Protein AF-A0AAV9CCV8-F1 (afdb_monomer)

Mean predicted aligned error: 12.6 Å

Radius of gyration: 21.85 Å; Cα contacts (8 Å, |Δi|>4): 200; chains: 1; bounding box: 49×87×47 Å

Organism: Acorus calamus (NCBI:txid4465)

Secondary structure (DSSP, 8-state):
--SS-----------S-S------HHHHHHHHHHHHSS-EEEEEEEE-TTTS-EEEEEEEE-SSEEEEEETTT--EEEEEESSS-EEE--TT-TTEEEEE-TTS-EEEEE-TT-HHHHHHHHHHHHHHHHHHHHHHHHHHT-TT---------------

Nearest PDB structures (foldseek):
  5c6r-assembly1_A  TM=8.812E-01  e=1.603E-05  Mus musculus
  5oc7-assembly3_D  TM=8.557E-01  e=3.974E-04  Homo sapiens
  3rcp-assembly1_A  TM=7.131E-01  e=3.336E-04  Homo sapiens
  8t0d-assembly1_A  TM=6.329E-01  e=2.968E-04  Mus musculus
  3sv1-assembly1_A  TM=7.129E-01  e=1.986E-02  Rattus norvegicus

Sequence (159 aa):
MDDRGNQGELVRLFANDQNRIACDPEMQREIERNMNAELVTFNVLLLMDSSDVWEPTTLLLNRDGYLVKSNHSDVVRIEEEYLDLHIKVPYGLSAQFVLTCSDETSHPFNTNNDVRMRDTLVLTMRKFKAGYMGSARMLRDNPRAPTNRSLPSLRKGNR

Foldseek 3Di:
DDPDPPPPDPPPPPPPPPPPLDQDPVLVVVLVVCQPDQKDKAWKWWQDPPPSDTFTWIWIDGLFWIWIAGPPPRDTDDTDGLAPWDKADDPPQQQKIWTQDPVRDIIIMGNPPDNSSSSSVRVSSVVSSVNNVVVVVVVVVDPPDDPPPDDDDPDDDDD

pLDDT: mean 78.21, std 18.33, range [40.22, 95.94]

InterPro domains:
  IPR055474 Domain of unknown function DUF7046 [PF23080] (44-128)

Structure (mmCIF, N/CA/C/O backbone):
data_AF-A0AAV9CCV8-F1
#
_entry.id   AF-A0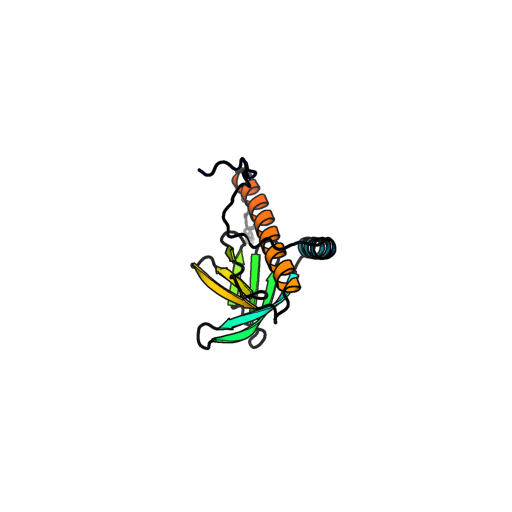AAV9CCV8-F1
#
loop_
_atom_site.group_PDB
_atom_site.id
_atom_site.type_symbol
_atom_site.label_atom_id
_atom_site.label_alt_id
_atom_site.label_comp_id
_atom_site.label_asym_id
_atom_site.label_entity_id
_atom_site.label_seq_id
_atom_site.pdbx_PDB_ins_code
_atom_site.Cartn_x
_atom_site.Cartn_y
_atom_site.Cartn_z
_atom_site.occupancy
_atom_site.B_iso_or_equiv
_atom_site.auth_seq_id
_atom_site.auth_comp_id
_atom_site.auth_asym_id
_atom_site.auth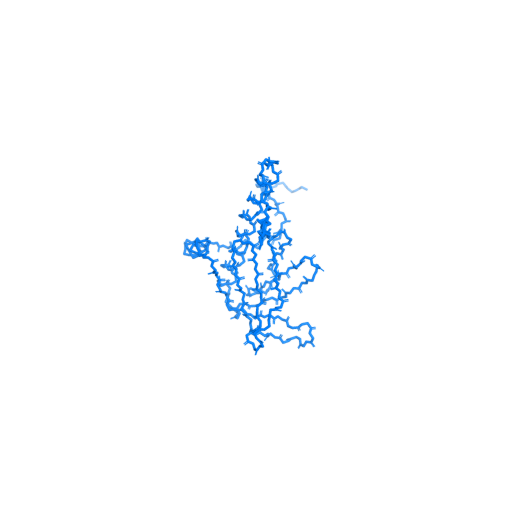_atom_id
_atom_site.pdbx_PDB_model_num
ATOM 1 N N . MET A 1 1 ? -30.349 -24.869 -23.283 1.00 45.22 1 MET A N 1
ATOM 2 C CA . MET A 1 1 ? -30.733 -25.508 -22.011 1.00 45.22 1 MET A CA 1
ATOM 3 C C . MET A 1 1 ? -30.485 -26.987 -22.178 1.00 45.22 1 MET A C 1
ATOM 5 O O . MET A 1 1 ? -30.997 -27.546 -23.137 1.00 45.22 1 MET A O 1
ATOM 9 N N . ASP A 1 2 ? -29.652 -27.574 -21.329 1.00 49.19 2 ASP A N 1
ATOM 10 C CA . ASP A 1 2 ? -29.456 -29.015 -21.216 1.00 49.19 2 ASP A CA 1
ATOM 11 C C . ASP A 1 2 ? -30.174 -29.553 -19.969 1.00 49.19 2 ASP A C 1
ATOM 13 O O . ASP A 1 2 ? -30.214 -28.912 -18.917 1.00 49.19 2 ASP A O 1
ATOM 17 N N . ASP A 1 3 ? -30.773 -30.733 -20.119 1.00 52.81 3 ASP A N 1
ATOM 18 C CA . ASP A 1 3 ? -31.707 -31.391 -19.194 1.00 52.81 3 ASP A CA 1
ATOM 19 C C . ASP A 1 3 ? -31.041 -31.957 -17.926 1.00 52.81 3 ASP A C 1
ATOM 21 O O . ASP A 1 3 ? -31.253 -33.109 -17.545 1.00 52.81 3 ASP A O 1
ATOM 25 N N . ARG A 1 4 ? -30.182 -31.177 -17.261 1.00 54.97 4 ARG A N 1
ATOM 26 C CA . ARG A 1 4 ? -29.412 -31.635 -16.089 1.00 54.97 4 ARG A CA 1
ATOM 27 C C . ARG A 1 4 ? -29.546 -30.789 -14.831 1.00 54.97 4 ARG A C 1
ATOM 29 O O . ARG A 1 4 ? -28.693 -30.893 -13.963 1.00 54.97 4 ARG A O 1
ATOM 36 N N . GLY A 1 5 ? -30.618 -30.007 -14.689 1.00 52.41 5 GLY A N 1
ATOM 37 C CA . GLY A 1 5 ? -31.154 -29.614 -13.373 1.00 52.41 5 GLY A CA 1
ATOM 38 C C . GLY A 1 5 ? -30.200 -28.937 -12.374 1.00 52.41 5 GLY A C 1
ATOM 39 O O . GLY A 1 5 ? -30.540 -28.836 -11.200 1.00 52.41 5 GLY A O 1
ATOM 40 N N . ASN A 1 6 ? -29.036 -28.448 -12.800 1.00 43.88 6 ASN A N 1
ATOM 41 C CA . ASN A 1 6 ? -28.112 -27.741 -11.927 1.00 43.88 6 ASN A CA 1
ATOM 42 C C . ASN A 1 6 ? -28.574 -26.288 -11.825 1.00 43.88 6 ASN A C 1
ATOM 44 O O . ASN A 1 6 ? -28.148 -25.428 -12.597 1.00 43.88 6 ASN A O 1
ATOM 48 N N . GLN A 1 7 ? -29.462 -26.008 -10.869 1.00 49.66 7 GLN A N 1
ATOM 49 C CA . GLN A 1 7 ? -29.676 -24.648 -10.383 1.00 49.66 7 GLN A CA 1
ATOM 50 C C . GLN A 1 7 ? -28.422 -24.224 -9.616 1.00 49.66 7 GLN A C 1
ATOM 52 O O . GLN A 1 7 ? -28.343 -24.338 -8.396 1.00 49.66 7 GLN A O 1
ATOM 57 N N . GLY A 1 8 ? -27.410 -23.787 -10.368 1.00 47.34 8 GLY A N 1
ATOM 58 C CA . GLY A 1 8 ? -26.262 -23.089 -9.818 1.00 47.34 8 GLY A CA 1
ATOM 59 C C . GLY A 1 8 ? -26.763 -21.903 -9.006 1.00 47.34 8 GLY A C 1
ATOM 60 O O . GLY A 1 8 ? -27.462 -21.033 -9.525 1.00 47.34 8 GLY A O 1
ATOM 61 N N . GLU A 1 9 ? -26.442 -21.929 -7.717 1.00 47.59 9 GLU A N 1
ATOM 62 C CA . GLU A 1 9 ? -26.640 -20.846 -6.770 1.00 47.59 9 GLU A CA 1
ATOM 63 C C . GLU A 1 9 ? -26.244 -19.522 -7.433 1.00 47.59 9 GLU A C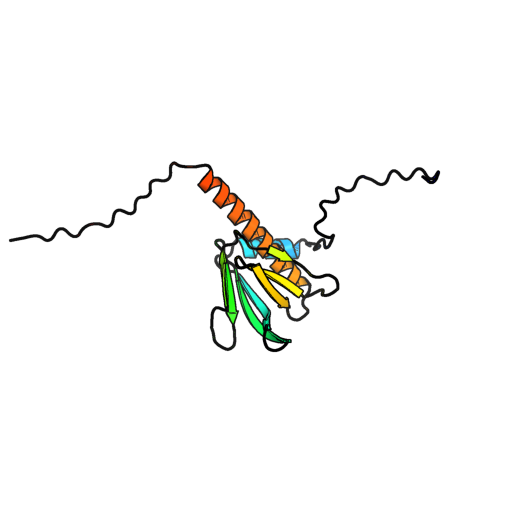 1
ATOM 65 O O . GLU A 1 9 ? -25.166 -19.407 -8.021 1.00 47.59 9 GLU A O 1
ATOM 70 N N . LEU A 1 10 ? -27.144 -18.538 -7.387 1.00 45.03 10 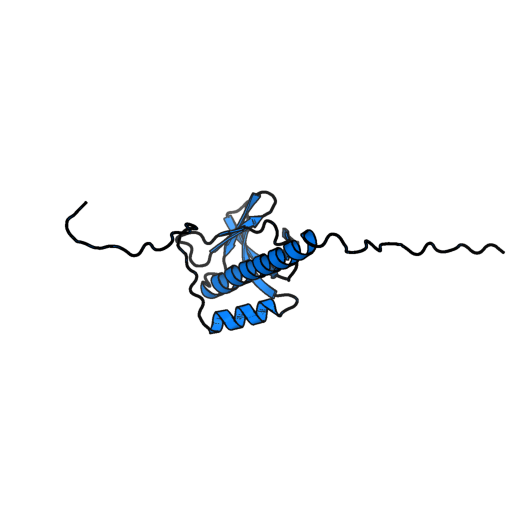LEU A N 1
ATOM 71 C CA . LEU A 1 10 ? -26.945 -17.205 -7.942 1.00 45.03 10 LEU A CA 1
ATOM 72 C C . LEU A 1 10 ? -25.875 -16.487 -7.099 1.00 45.03 10 LEU A C 1
ATOM 74 O O . LEU A 1 10 ? -26.174 -15.623 -6.272 1.00 45.03 10 LEU A O 1
ATOM 78 N N . VAL A 1 11 ? -24.612 -16.889 -7.256 1.00 47.50 11 VAL A N 1
ATOM 79 C CA . VAL A 1 11 ? -23.469 -16.248 -6.619 1.00 47.50 11 VAL A CA 1
ATOM 80 C C . VAL A 1 11 ? -23.424 -14.848 -7.196 1.00 47.50 11 VAL A C 1
ATOM 82 O O . VAL A 1 11 ? -23.109 -14.647 -8.365 1.00 47.50 11 VAL A O 1
ATOM 85 N N . ARG A 1 12 ? -23.818 -13.888 -6.358 1.00 46.97 12 ARG A N 1
ATOM 86 C CA . ARG A 1 12 ? -23.791 -12.448 -6.602 1.00 46.97 12 ARG A CA 1
ATOM 87 C C . ARG A 1 12 ? -22.402 -12.051 -7.100 1.00 46.97 12 ARG A C 1
ATOM 89 O O . ARG A 1 12 ? -21.503 -11.751 -6.315 1.00 46.97 12 ARG A O 1
ATOM 96 N N . LEU A 1 13 ? -22.262 -12.069 -8.421 1.00 43.62 13 LEU A N 1
ATOM 97 C CA . LEU A 1 13 ? -21.190 -11.493 -9.210 1.00 43.62 13 LEU A CA 1
ATOM 98 C C . LEU A 1 13 ? -21.229 -9.977 -9.006 1.00 43.62 13 LEU A C 1
ATOM 100 O O . LEU A 1 13 ? -21.707 -9.227 -9.850 1.00 43.62 13 LEU A O 1
ATOM 104 N N . PHE A 1 14 ? -20.718 -9.509 -7.871 1.00 41.91 14 PHE A N 1
ATOM 105 C CA . PHE A 1 14 ? -20.124 -8.181 -7.836 1.00 41.91 14 PHE A CA 1
ATOM 106 C C . PHE A 1 14 ? -18.759 -8.324 -8.495 1.00 41.91 14 PHE A C 1
ATOM 108 O O . PHE A 1 14 ? -17.749 -8.599 -7.848 1.00 41.91 14 PHE A O 1
ATOM 115 N N . ALA A 1 15 ? -18.800 -8.256 -9.824 1.00 40.22 15 ALA A N 1
ATOM 116 C CA . ALA A 1 15 ? -17.670 -8.247 -10.726 1.00 40.22 15 ALA A CA 1
ATOM 117 C C . ALA A 1 15 ? -16.805 -7.006 -10.456 1.00 40.22 15 ALA A C 1
ATOM 119 O O . ALA A 1 15 ? -16.929 -5.976 -11.103 1.00 40.22 15 ALA A O 1
ATOM 120 N N . ASN A 1 16 ? -15.953 -7.117 -9.443 1.00 44.22 16 ASN A N 1
ATOM 121 C CA . ASN A 1 16 ? -14.570 -6.677 -9.529 1.00 44.22 16 ASN A CA 1
ATOM 122 C C . ASN A 1 16 ? -13.739 -7.962 -9.452 1.00 44.22 16 ASN A C 1
ATOM 124 O O . ASN A 1 16 ? -13.193 -8.309 -8.407 1.00 44.22 16 ASN A O 1
ATOM 128 N N . ASP A 1 17 ? -13.793 -8.732 -10.541 1.00 45.72 17 ASP A N 1
ATOM 129 C CA . ASP A 1 17 ? -12.700 -9.599 -10.974 1.00 45.72 17 ASP A CA 1
ATOM 130 C C . ASP A 1 17 ? -12.048 -10.458 -9.875 1.00 45.72 17 ASP A C 1
ATOM 132 O O . ASP A 1 17 ? -10.851 -10.383 -9.637 1.00 45.72 17 ASP A O 1
ATOM 136 N N . GLN A 1 18 ? -12.878 -11.267 -9.197 1.00 44.81 18 GLN A N 1
ATOM 137 C CA . GLN A 1 18 ? -12.628 -12.571 -8.537 1.00 44.81 18 GLN A CA 1
ATOM 138 C C . GLN A 1 18 ? -11.283 -12.880 -7.824 1.00 44.81 18 GLN A C 1
ATOM 140 O O . GLN A 1 18 ? -11.092 -14.012 -7.386 1.00 44.81 18 GLN A O 1
ATOM 145 N N . ASN A 1 19 ? -10.387 -11.928 -7.573 1.00 53.31 19 ASN A N 1
ATOM 146 C CA . ASN A 1 19 ? -9.178 -12.120 -6.775 1.00 53.31 19 ASN A CA 1
ATOM 147 C C . ASN A 1 19 ? -9.518 -11.864 -5.303 1.00 53.31 19 ASN A C 1
ATOM 149 O O . ASN A 1 19 ? -9.211 -10.819 -4.721 1.00 53.31 19 ASN A O 1
ATOM 153 N N . ARG A 1 20 ? -10.228 -12.822 -4.694 1.00 65.50 20 ARG A N 1
ATOM 154 C CA . ARG A 1 20 ? -10.415 -12.832 -3.242 1.00 65.50 20 ARG A CA 1
ATOM 155 C C . ARG A 1 20 ? -9.056 -13.066 -2.599 1.00 65.50 20 ARG A C 1
ATOM 157 O O . ARG A 1 20 ? -8.550 -14.182 -2.602 1.00 65.50 20 ARG A O 1
ATOM 164 N N . ILE A 1 21 ? -8.499 -12.007 -2.026 1.00 75.25 21 ILE A N 1
ATOM 165 C CA . ILE A 1 21 ? -7.403 -12.135 -1.077 1.00 75.25 21 ILE A CA 1
ATOM 166 C C . ILE A 1 21 ? -7.956 -12.896 0.128 1.00 75.25 21 ILE A C 1
ATOM 168 O O . ILE A 1 21 ? -8.823 -12.388 0.847 1.00 75.25 21 ILE A O 1
ATOM 172 N N . ALA A 1 22 ? -7.512 -14.139 0.306 1.00 77.56 22 ALA A N 1
ATOM 173 C CA . ALA A 1 22 ? -7.858 -14.923 1.477 1.00 77.56 22 ALA A CA 1
ATOM 174 C C . ALA A 1 22 ? -7.158 -14.305 2.692 1.00 77.56 22 ALA A C 1
ATOM 176 O O . ALA A 1 22 ? -5.938 -14.196 2.723 1.00 77.56 22 ALA A O 1
ATOM 177 N N . CYS A 1 23 ? -7.941 -13.873 3.678 1.00 82.50 23 CYS A N 1
ATOM 178 C CA . CYS A 1 23 ? -7.422 -13.237 4.881 1.00 82.50 23 CYS A CA 1
ATOM 179 C C . CYS A 1 23 ? -7.503 -14.229 6.041 1.00 82.50 23 CYS A C 1
ATOM 181 O O . CYS A 1 23 ? -8.587 -14.473 6.579 1.00 82.50 23 CYS A O 1
ATOM 183 N N . ASP A 1 24 ? -6.368 -14.831 6.389 1.00 87.75 24 ASP A N 1
ATOM 184 C CA . ASP A 1 24 ? -6.263 -15.718 7.546 1.00 87.75 24 ASP A CA 1
ATOM 185 C C . ASP A 1 24 ? -6.313 -14.939 8.880 1.00 87.75 24 ASP A C 1
ATOM 187 O O . ASP A 1 24 ? -6.096 -13.723 8.904 1.00 87.75 24 ASP A O 1
ATOM 191 N N . PRO A 1 25 ? -6.589 -15.608 10.017 1.00 89.06 25 PRO A N 1
ATOM 192 C CA . PRO A 1 25 ? -6.716 -14.934 11.310 1.00 89.06 25 PRO A CA 1
ATOM 193 C C . PRO A 1 25 ? -5.460 -14.185 11.772 1.00 89.06 25 PRO A C 1
ATOM 195 O O . PRO A 1 25 ? -5.563 -13.261 12.574 1.00 89.06 25 PRO A O 1
ATOM 198 N N . GLU A 1 26 ? -4.266 -14.584 11.330 1.00 88.75 26 GLU A N 1
ATOM 199 C CA . GLU A 1 26 ? -3.029 -13.883 11.680 1.00 88.75 26 GLU A CA 1
ATOM 200 C C . GLU A 1 26 ? -2.888 -12.584 10.891 1.00 88.75 26 GLU A C 1
ATOM 202 O O . GLU A 1 26 ? -2.614 -11.541 11.484 1.00 88.75 26 GLU A O 1
ATOM 207 N N . MET A 1 27 ? -3.178 -12.631 9.593 1.00 87.62 27 MET A N 1
ATOM 208 C CA . MET A 1 27 ? -3.232 -11.459 8.729 1.00 87.62 27 MET A CA 1
ATOM 209 C C . MET A 1 27 ? -4.281 -10.462 9.231 1.00 87.62 27 MET A C 1
ATOM 211 O O . MET A 1 27 ? -4.026 -9.262 9.264 1.00 87.62 27 MET A O 1
ATOM 215 N N . GLN A 1 28 ? -5.438 -10.939 9.704 1.00 88.44 28 GLN A N 1
ATOM 216 C CA . GLN A 1 28 ? -6.452 -10.073 10.317 1.00 88.44 28 GLN A CA 1
ATOM 217 C C . GLN A 1 28 ? -5.910 -9.317 11.533 1.00 88.44 28 GLN A C 1
ATOM 219 O O . GLN A 1 28 ? -6.076 -8.100 11.609 1.00 88.44 28 GLN A O 1
ATOM 224 N N . ARG A 1 29 ? -5.209 -10.002 12.446 1.00 91.50 29 ARG A N 1
ATOM 225 C CA . ARG A 1 29 ? -4.590 -9.360 13.621 1.00 91.50 29 ARG A CA 1
ATOM 226 C C . ARG A 1 29 ? -3.522 -8.344 13.230 1.00 91.50 29 ARG A C 1
ATOM 228 O O . ARG A 1 29 ? -3.397 -7.307 13.876 1.00 91.50 29 ARG A O 1
ATOM 235 N N . GLU A 1 30 ? -2.737 -8.641 12.199 1.00 91.69 30 GLU A N 1
ATOM 236 C CA . GLU A 1 30 ? -1.732 -7.718 11.673 1.00 91.69 30 GLU A CA 1
ATOM 237 C C . GLU A 1 30 ? -2.387 -6.461 11.092 1.00 91.69 30 GLU A C 1
ATOM 239 O O . GLU A 1 30 ? -2.014 -5.343 11.442 1.00 91.69 30 GLU A O 1
ATOM 244 N N . ILE A 1 31 ? -3.434 -6.637 10.288 1.00 92.44 31 ILE A N 1
ATOM 245 C CA . ILE A 1 31 ? -4.214 -5.534 9.732 1.00 92.44 31 ILE A CA 1
ATOM 246 C C . ILE A 1 31 ? -4.833 -4.689 10.852 1.00 92.44 31 ILE A C 1
ATOM 248 O O . ILE A 1 31 ? -4.752 -3.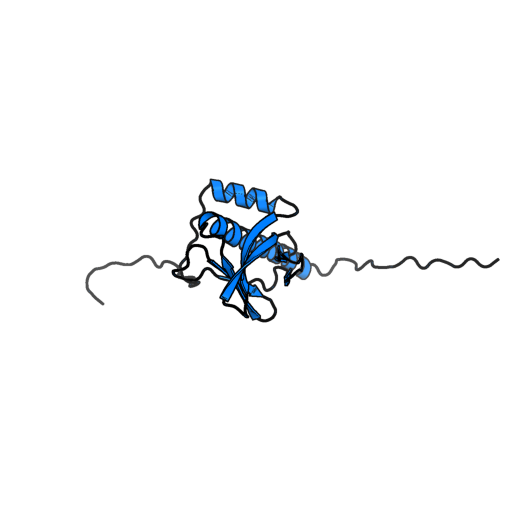466 10.808 1.00 92.44 31 ILE A O 1
ATOM 252 N N . GLU A 1 32 ? -5.432 -5.305 11.870 1.00 92.00 32 GLU A N 1
ATOM 253 C CA . GLU A 1 32 ? -5.995 -4.589 13.021 1.00 92.00 32 GLU A CA 1
ATOM 254 C C . GLU A 1 32 ? -4.930 -3.811 13.795 1.00 92.00 32 GLU A C 1
ATOM 256 O O . GLU A 1 32 ? -5.164 -2.667 14.187 1.00 92.00 32 GLU A O 1
ATOM 261 N N . ARG A 1 33 ? -3.738 -4.387 13.978 1.00 93.50 33 ARG A N 1
ATOM 262 C CA . ARG A 1 33 ? -2.601 -3.679 14.576 1.00 93.50 33 ARG A CA 1
ATOM 263 C C . ARG A 1 33 ? -2.222 -2.454 13.743 1.00 93.50 33 ARG A C 1
ATOM 265 O O . ARG A 1 33 ? -2.064 -1.378 14.310 1.00 93.50 33 ARG A O 1
ATOM 272 N N . ASN A 1 34 ? -2.161 -2.602 12.422 1.00 92.38 34 ASN A N 1
ATOM 273 C CA . ASN A 1 34 ? -1.864 -1.510 11.497 1.00 92.38 34 ASN A CA 1
ATOM 274 C C . ASN A 1 34 ? -2.921 -0.395 11.571 1.00 92.38 34 ASN A C 1
ATOM 276 O O . ASN A 1 34 ? -2.570 0.776 11.626 1.00 92.38 34 ASN A O 1
ATOM 280 N N . MET A 1 35 ? -4.210 -0.736 11.667 1.00 90.50 35 MET A N 1
ATOM 281 C CA . MET A 1 35 ? -5.291 0.256 11.813 1.00 90.50 35 MET A CA 1
ATOM 282 C C . MET A 1 35 ? -5.216 1.057 13.129 1.00 90.50 35 MET A C 1
ATOM 284 O O . MET A 1 35 ? -5.729 2.178 13.217 1.00 90.50 35 MET A O 1
ATOM 288 N N . ASN A 1 36 ? -4.604 0.479 14.164 1.00 91.12 36 ASN A N 1
ATOM 289 C CA . ASN A 1 36 ? -4.428 1.116 15.468 1.00 91.12 36 ASN A CA 1
ATOM 290 C C . ASN A 1 36 ? -3.131 1.929 15.579 1.00 91.12 36 ASN A C 1
ATOM 292 O O . ASN A 1 36 ? -3.014 2.734 16.501 1.00 91.12 36 ASN A O 1
ATOM 296 N N . ALA A 1 37 ? -2.182 1.742 14.663 1.00 92.44 37 ALA A N 1
ATOM 297 C CA . ALA A 1 37 ? -0.969 2.541 14.606 1.00 92.44 37 ALA A CA 1
ATOM 298 C C . ALA A 1 37 ? -1.262 3.952 14.065 1.00 92.44 37 ALA A C 1
ATOM 300 O O . ALA A 1 37 ? -2.168 4.151 13.255 1.00 92.44 37 ALA A O 1
ATOM 301 N N . GLU A 1 38 ? -0.478 4.937 14.508 1.00 90.50 38 GLU A N 1
ATOM 302 C CA . GLU A 1 38 ? -0.520 6.298 13.950 1.00 90.50 38 GLU A CA 1
ATOM 303 C C . GLU A 1 38 ? 0.044 6.332 12.526 1.00 90.50 38 GLU A C 1
ATOM 305 O O . GLU A 1 38 ? -0.462 7.048 11.663 1.00 90.50 38 GLU A O 1
ATOM 310 N N . LEU A 1 39 ? 1.076 5.521 12.291 1.00 93.88 39 LEU A N 1
ATOM 311 C CA . LEU A 1 39 ? 1.796 5.414 11.035 1.00 93.88 39 LEU A CA 1
ATOM 312 C C . LEU A 1 39 ? 2.202 3.958 10.810 1.00 93.88 39 LEU A C 1
ATOM 314 O O . LEU A 1 39 ? 2.738 3.308 11.709 1.00 93.88 39 LEU A O 1
ATOM 318 N N . VAL A 1 40 ? 1.958 3.458 9.606 1.00 95.75 40 VAL A N 1
ATOM 319 C CA . VAL A 1 40 ? 2.322 2.107 9.176 1.00 95.75 40 VAL A CA 1
ATOM 320 C C . VAL A 1 40 ? 3.272 2.223 8.000 1.00 95.75 40 VAL A C 1
ATOM 322 O O . VAL A 1 40 ? 2.996 2.959 7.057 1.00 95.75 40 VAL A O 1
ATOM 325 N N . THR A 1 41 ? 4.367 1.476 8.038 1.00 95.25 41 THR A N 1
ATOM 326 C CA . THR A 1 41 ? 5.425 1.557 7.032 1.00 95.25 41 THR A CA 1
ATOM 327 C C . THR A 1 41 ? 5.589 0.216 6.333 1.00 95.25 41 THR A C 1
ATOM 329 O O . THR A 1 41 ? 5.773 -0.807 6.992 1.00 95.25 41 THR A O 1
ATOM 332 N N . PHE A 1 42 ? 5.577 0.229 5.003 1.00 95.25 42 PHE A N 1
ATOM 333 C CA . PHE A 1 42 ? 5.853 -0.928 4.159 1.00 95.25 42 PHE A CA 1
ATOM 334 C C . PHE A 1 42 ? 7.037 -0.646 3.239 1.00 95.25 42 PHE A C 1
ATOM 336 O O . PHE A 1 42 ? 7.077 0.378 2.559 1.00 95.25 42 PHE A O 1
ATOM 343 N N . ASN A 1 43 ? 7.979 -1.585 3.182 1.00 95.69 43 ASN A N 1
ATOM 344 C CA . ASN A 1 43 ? 9.067 -1.553 2.210 1.00 95.69 43 ASN A CA 1
ATOM 345 C C . ASN A 1 43 ? 8.593 -2.241 0.932 1.00 95.69 43 ASN A C 1
ATOM 347 O O . ASN A 1 43 ? 8.283 -3.432 0.949 1.00 95.69 43 ASN A O 1
ATOM 351 N N . VAL A 1 44 ? 8.529 -1.493 -0.163 1.00 95.31 44 VAL A N 1
ATOM 352 C CA . VAL A 1 44 ? 8.030 -1.967 -1.455 1.00 95.31 44 VAL A CA 1
ATOM 353 C C . VAL A 1 44 ? 8.970 -1.536 -2.575 1.00 95.31 44 VAL A C 1
ATOM 355 O O . VAL A 1 44 ? 9.897 -0.753 -2.382 1.00 95.31 44 VAL A O 1
ATOM 358 N N . LEU A 1 45 ? 8.752 -2.073 -3.764 1.00 94.62 45 LEU A N 1
ATOM 359 C CA . LEU A 1 45 ? 9.425 -1.654 -4.980 1.00 94.62 45 LEU A CA 1
ATOM 360 C C . LEU A 1 45 ? 8.424 -0.894 -5.847 1.00 94.62 45 LEU A C 1
ATOM 362 O O . LEU A 1 45 ? 7.317 -1.389 -6.046 1.00 94.62 45 LEU A O 1
ATOM 366 N N . LEU A 1 46 ? 8.806 0.269 -6.366 1.00 93.75 46 LEU A N 1
ATOM 367 C CA . LEU A 1 46 ? 8.022 1.059 -7.320 1.00 93.75 46 LEU A CA 1
ATOM 368 C C . LEU A 1 46 ? 8.647 0.916 -8.709 1.00 93.75 46 LEU A C 1
ATOM 370 O O . LEU A 1 46 ? 9.864 1.049 -8.843 1.00 93.75 46 LEU A O 1
ATOM 374 N N . LEU A 1 47 ? 7.838 0.640 -9.731 1.00 91.56 47 LEU A N 1
ATOM 375 C CA . LEU A 1 47 ? 8.314 0.632 -11.112 1.00 91.56 47 LEU A CA 1
ATOM 376 C C . LEU A 1 47 ? 8.505 2.071 -11.602 1.00 91.56 47 LEU A C 1
ATOM 378 O O . LEU A 1 47 ? 7.584 2.881 -11.521 1.00 91.56 47 LEU A O 1
ATOM 382 N N . MET A 1 48 ? 9.695 2.379 -12.110 1.00 86.25 48 MET A N 1
ATOM 383 C CA . MET A 1 48 ? 10.024 3.701 -12.634 1.00 86.25 48 MET A CA 1
ATOM 384 C C . MET A 1 48 ? 9.598 3.836 -14.097 1.00 86.25 48 MET A C 1
ATOM 386 O O . MET A 1 48 ? 10.082 3.098 -14.956 1.00 86.25 48 MET A O 1
ATOM 390 N N . ASP A 1 49 ? 8.763 4.840 -14.380 1.00 73.75 49 ASP A N 1
ATOM 391 C CA . ASP A 1 49 ? 8.151 5.085 -15.698 1.00 73.75 49 ASP A CA 1
ATOM 392 C C . ASP A 1 49 ? 9.159 5.246 -16.853 1.00 73.75 49 ASP A C 1
ATOM 394 O O . ASP A 1 49 ? 8.804 5.100 -18.019 1.00 73.75 49 ASP A O 1
ATOM 398 N N . SER A 1 50 ? 10.419 5.575 -16.554 1.00 68.69 50 SER A N 1
ATOM 399 C CA . SER A 1 50 ? 11.446 5.881 -17.554 1.00 68.69 50 SER A CA 1
ATOM 400 C C . SER A 1 50 ? 12.396 4.729 -17.888 1.00 68.69 50 SER A C 1
ATOM 402 O O . SER A 1 50 ? 13.185 4.874 -18.824 1.00 68.69 50 SER A O 1
ATOM 404 N N . SER A 1 51 ? 12.389 3.625 -17.134 1.00 68.94 51 SER A N 1
ATOM 405 C CA . SER A 1 51 ? 13.487 2.648 -17.207 1.00 68.94 51 SER A CA 1
ATOM 406 C C . SER A 1 51 ? 13.109 1.179 -17.013 1.00 68.94 51 SER A C 1
ATOM 408 O O . SER A 1 51 ? 14.004 0.340 -17.075 1.00 68.94 51 SER A O 1
ATOM 410 N N . ASP A 1 52 ? 11.836 0.844 -16.772 1.00 81.75 52 ASP A N 1
ATOM 411 C CA . ASP A 1 52 ? 11.410 -0.509 -16.365 1.00 81.75 52 ASP A CA 1
ATOM 412 C C . ASP A 1 52 ? 12.204 -1.053 -15.152 1.00 81.75 52 ASP A C 1
ATOM 414 O O . ASP A 1 52 ? 12.300 -2.262 -14.920 1.00 81.75 52 ASP A O 1
ATOM 418 N N . VAL A 1 53 ? 12.796 -0.154 -14.355 1.00 89.00 53 VAL A N 1
ATOM 419 C CA . VAL A 1 53 ? 13.566 -0.492 -13.157 1.00 89.00 53 VAL A CA 1
ATOM 420 C C . VAL A 1 53 ? 12.664 -0.400 -11.936 1.00 89.00 53 VAL A C 1
ATOM 422 O O . VAL A 1 53 ? 11.959 0.586 -11.729 1.00 89.00 53 VAL A O 1
ATOM 425 N N . TRP A 1 54 ? 12.727 -1.432 -11.101 1.00 91.69 54 TRP A N 1
ATOM 426 C CA . TRP A 1 54 ? 12.100 -1.457 -9.786 1.00 91.69 54 TRP A CA 1
ATOM 427 C C . TRP A 1 54 ? 12.999 -0.759 -8.763 1.00 91.69 54 TRP A C 1
ATOM 429 O O . TRP A 1 54 ? 14.091 -1.245 -8.463 1.00 91.69 54 TRP A O 1
ATOM 439 N N . GLU A 1 55 ? 12.537 0.355 -8.202 1.00 91.69 55 GLU A N 1
ATOM 440 C CA . GLU A 1 55 ? 13.257 1.096 -7.166 1.00 91.69 55 GLU A CA 1
ATOM 441 C C . GLU A 1 55 ? 12.726 0.780 -5.761 1.00 91.69 55 GLU A C 1
ATOM 443 O O . GLU A 1 55 ? 11.511 0.791 -5.544 1.00 91.69 55 GLU A O 1
ATOM 448 N N . PRO A 1 56 ? 13.609 0.557 -4.770 1.00 93.62 56 PRO A N 1
ATOM 449 C CA . PRO A 1 56 ? 13.232 0.500 -3.365 1.00 93.62 56 PRO A CA 1
ATOM 450 C C . PRO A 1 56 ? 12.573 1.797 -2.896 1.00 93.62 56 PRO A C 1
ATOM 452 O O . PRO A 1 56 ? 13.161 2.884 -2.932 1.00 93.62 56 PRO A O 1
ATOM 455 N N . THR A 1 57 ? 11.350 1.665 -2.403 1.00 94.81 57 THR A N 1
ATOM 456 C CA . THR A 1 57 ? 10.547 2.764 -1.880 1.00 94.81 57 THR A CA 1
ATOM 457 C C . THR A 1 57 ? 9.873 2.360 -0.579 1.00 94.81 57 THR A C 1
ATOM 459 O O . THR A 1 57 ? 9.684 1.184 -0.260 1.00 94.81 57 THR A O 1
ATOM 462 N N . THR A 1 58 ? 9.523 3.367 0.202 1.00 95.69 58 THR A N 1
ATOM 463 C CA . THR A 1 58 ? 8.786 3.208 1.443 1.00 95.69 58 THR A CA 1
ATOM 464 C C . THR A 1 58 ? 7.380 3.749 1.237 1.00 95.69 58 THR A C 1
ATOM 466 O O . THR A 1 58 ? 7.213 4.919 0.893 1.00 95.69 58 THR A O 1
ATOM 469 N N . LEU A 1 59 ? 6.374 2.905 1.457 1.00 95.81 59 LEU A N 1
ATOM 470 C CA . LEU A 1 59 ? 4.970 3.296 1.502 1.00 95.81 59 LEU A CA 1
ATOM 471 C C . LEU A 1 59 ? 4.572 3.512 2.962 1.00 95.81 59 LEU A C 1
ATOM 473 O O . LEU A 1 59 ? 4.596 2.577 3.764 1.00 95.81 59 LEU A O 1
ATOM 477 N N . LEU A 1 60 ? 4.203 4.741 3.299 1.00 95.94 60 LEU A N 1
ATOM 478 C CA . LEU A 1 60 ? 3.731 5.122 4.618 1.00 95.94 60 LEU A CA 1
ATOM 479 C C . LEU A 1 60 ? 2.223 5.349 4.565 1.00 95.94 60 LEU A C 1
ATOM 481 O O . LEU A 1 60 ? 1.730 6.086 3.716 1.00 95.94 60 LEU A O 1
ATOM 485 N N . LEU A 1 61 ? 1.494 4.719 5.476 1.00 95.25 61 LEU A N 1
ATOM 486 C CA . LEU A 1 61 ? 0.044 4.812 5.587 1.00 95.25 61 LEU A CA 1
ATOM 487 C C . LEU A 1 61 ? -0.315 5.411 6.941 1.00 95.25 61 LEU A C 1
ATOM 489 O O . LEU A 1 61 ? 0.183 4.958 7.973 1.00 95.25 61 LEU A O 1
ATOM 493 N N . ASN A 1 62 ? -1.218 6.381 6.947 1.00 92.94 62 ASN A N 1
ATOM 494 C CA . ASN A 1 62 ? -1.874 6.854 8.161 1.00 92.94 62 ASN A CA 1
ATOM 495 C C . ASN A 1 62 ? -3.398 6.850 7.949 1.00 92.94 62 ASN A C 1
ATOM 497 O O . ASN A 1 62 ? -3.895 6.232 7.006 1.00 92.94 62 ASN A O 1
ATOM 501 N N . ARG A 1 63 ? -4.155 7.486 8.849 1.00 88.88 63 ARG A N 1
ATOM 502 C CA . ARG A 1 63 ? -5.628 7.523 8.787 1.00 88.88 63 ARG A CA 1
ATOM 503 C C . ARG A 1 63 ? -6.187 8.487 7.742 1.00 88.88 63 ARG A C 1
ATOM 505 O O . ARG A 1 63 ? -7.316 8.283 7.299 1.00 88.88 63 ARG A O 1
ATOM 512 N N . ASP A 1 64 ? -5.410 9.488 7.356 1.00 88.56 64 ASP A N 1
ATOM 513 C CA . ASP A 1 64 ? -5.850 10.594 6.504 1.00 88.56 64 ASP A CA 1
ATOM 514 C C . ASP A 1 64 ? -5.414 10.393 5.045 1.00 88.56 64 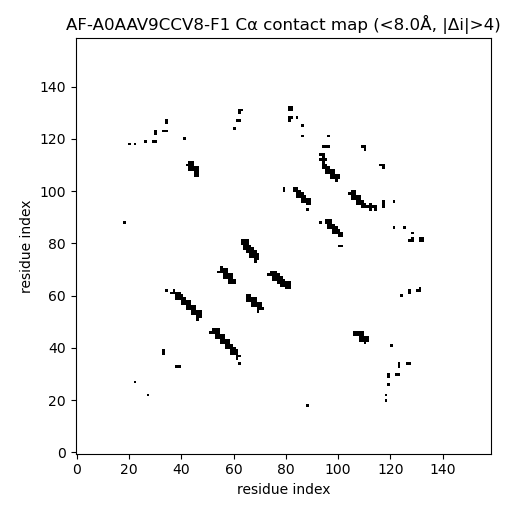ASP A C 1
ATOM 516 O O . ASP A 1 64 ? -6.112 10.793 4.116 1.00 88.56 64 ASP A O 1
ATOM 520 N N . GLY A 1 65 ? -4.307 9.686 4.829 1.00 92.44 65 GLY A N 1
ATOM 521 C CA . GLY A 1 65 ? -3.756 9.429 3.511 1.00 92.44 65 GLY A CA 1
ATOM 522 C C . GLY A 1 65 ? -2.558 8.489 3.522 1.00 92.44 65 GLY A C 1
ATOM 523 O O . GLY A 1 65 ? -2.297 7.748 4.479 1.00 92.44 65 GLY A O 1
ATOM 524 N N . TYR A 1 66 ? -1.835 8.521 2.412 1.00 94.50 66 TYR A N 1
ATOM 525 C CA . TYR A 1 66 ? -0.661 7.706 2.166 1.00 94.50 66 TYR A CA 1
ATOM 526 C C . TYR A 1 66 ? 0.439 8.516 1.479 1.00 94.50 66 TYR A C 1
ATOM 528 O O . TYR A 1 66 ? 0.186 9.477 0.754 1.00 94.50 66 TYR A O 1
ATOM 536 N N . LEU A 1 67 ? 1.677 8.100 1.725 1.00 94.94 67 LEU A N 1
ATOM 537 C CA . LEU A 1 67 ? 2.890 8.736 1.238 1.00 94.94 67 LEU A CA 1
ATOM 538 C C . LEU A 1 67 ? 3.810 7.671 0.640 1.00 94.94 67 LEU A C 1
ATOM 540 O O . LEU A 1 67 ? 4.069 6.650 1.273 1.00 94.94 67 LEU A O 1
ATOM 544 N N . VAL A 1 68 ? 4.348 7.916 -0.550 1.00 94.12 68 VAL A N 1
ATOM 545 C CA . VAL A 1 68 ? 5.375 7.077 -1.176 1.00 94.12 68 VAL A CA 1
ATOM 546 C C . VAL A 1 68 ? 6.670 7.859 -1.230 1.00 94.12 68 VAL A C 1
ATOM 548 O O . VAL A 1 68 ? 6.744 8.926 -1.841 1.00 94.12 68 VAL A O 1
ATOM 551 N N . LYS A 1 69 ? 7.709 7.311 -0.607 1.00 93.94 69 LYS A N 1
ATOM 552 C CA . LYS A 1 69 ? 9.027 7.932 -0.505 1.00 93.94 69 LYS A CA 1
ATOM 553 C C . LYS A 1 69 ? 10.078 7.071 -1.188 1.00 93.94 69 LYS A C 1
ATOM 555 O O . LYS A 1 69 ? 10.126 5.864 -0.963 1.00 93.94 69 LYS A O 1
ATOM 560 N N . SER A 1 70 ? 10.937 7.679 -2.002 1.00 89.00 70 SER A N 1
ATOM 561 C CA . SER A 1 70 ? 12.096 6.975 -2.561 1.00 89.00 70 SER A CA 1
ATOM 562 C C . SER A 1 70 ? 13.176 6.791 -1.500 1.00 89.00 70 SER A C 1
ATOM 564 O O . SER A 1 70 ? 13.560 7.754 -0.837 1.00 89.00 70 SER A O 1
ATOM 566 N N . ASN A 1 71 ? 13.705 5.572 -1.369 1.00 86.56 71 ASN A N 1
ATOM 567 C CA . ASN A 1 71 ? 14.737 5.281 -0.371 1.00 86.56 71 ASN A CA 1
ATOM 568 C C . ASN A 1 71 ? 16.109 5.850 -0.765 1.00 86.56 71 ASN A C 1
ATOM 570 O O . ASN A 1 71 ? 16.962 6.044 0.095 1.00 86.56 71 ASN A O 1
ATOM 574 N N . HIS A 1 72 ? 16.337 6.111 -2.056 1.00 80.50 72 HIS A N 1
ATOM 575 C CA . HIS A 1 72 ? 17.626 6.589 -2.559 1.00 80.50 72 HIS A CA 1
ATOM 576 C C . HIS A 1 72 ? 17.826 8.092 -2.375 1.00 80.50 72 HIS A C 1
ATOM 578 O O . HIS A 1 72 ? 18.936 8.535 -2.092 1.00 80.50 72 HIS A O 1
ATOM 584 N N . SER A 1 73 ? 16.767 8.875 -2.572 1.00 77.81 73 SER A N 1
ATOM 585 C CA . SER A 1 73 ? 16.840 10.338 -2.595 1.00 77.81 73 SER A CA 1
ATOM 586 C C . SER A 1 73 ? 16.051 11.009 -1.477 1.00 77.81 73 SER A C 1
ATOM 588 O O . SER A 1 73 ? 16.072 12.231 -1.378 1.00 77.81 73 SER A O 1
ATOM 590 N N . ASP A 1 74 ? 15.346 10.232 -0.650 1.00 78.75 74 ASP A N 1
ATOM 591 C CA . ASP A 1 74 ? 14.447 10.728 0.396 1.00 78.75 74 ASP A CA 1
ATOM 592 C C . ASP A 1 74 ? 13.317 11.636 -0.142 1.00 78.75 74 ASP A C 1
ATOM 594 O O . ASP A 1 74 ? 12.620 12.312 0.614 1.00 78.75 74 ASP A O 1
ATOM 598 N N . VAL A 1 75 ? 13.108 11.632 -1.464 1.00 86.62 75 VAL A N 1
ATOM 599 C CA . VAL A 1 75 ? 12.103 12.440 -2.157 1.00 86.62 75 VAL A CA 1
ATOM 600 C C . VAL A 1 75 ? 10.739 11.765 -2.062 1.00 86.62 75 VAL A C 1
ATOM 602 O O . VAL A 1 75 ? 10.585 10.582 -2.388 1.00 86.62 75 VAL A O 1
ATOM 605 N N . VAL A 1 76 ? 9.742 12.548 -1.654 1.00 89.56 76 VAL A N 1
ATOM 606 C CA . VAL A 1 76 ? 8.326 12.184 -1.727 1.00 89.56 76 VAL A CA 1
ATOM 607 C C . VAL A 1 76 ? 7.903 12.136 -3.192 1.00 89.56 76 VAL A C 1
ATOM 609 O O . VAL A 1 76 ? 8.049 13.116 -3.919 1.00 89.56 76 VAL A O 1
ATOM 612 N N . ARG A 1 77 ? 7.409 10.977 -3.625 1.00 86.88 77 ARG A N 1
ATOM 613 C CA . ARG A 1 77 ? 6.915 10.742 -4.986 1.00 86.88 77 ARG A CA 1
ATOM 614 C C . ARG A 1 77 ? 5.412 10.940 -5.083 1.00 86.88 77 ARG A C 1
ATOM 616 O O . ARG A 1 77 ? 4.949 11.522 -6.051 1.00 86.88 77 ARG A O 1
ATOM 623 N N . ILE A 1 78 ? 4.681 10.446 -4.089 1.00 90.88 78 ILE A N 1
ATOM 624 C CA . ILE A 1 78 ? 3.220 10.485 -4.043 1.00 90.88 78 ILE A CA 1
ATOM 625 C C . ILE A 1 78 ? 2.827 10.860 -2.622 1.00 90.88 78 ILE A C 1
ATOM 627 O O . ILE A 1 78 ? 3.339 10.257 -1.681 1.00 90.88 78 ILE A O 1
ATOM 631 N N . GLU A 1 79 ? 1.931 11.826 -2.473 1.00 93.94 79 GLU A N 1
ATOM 632 C CA . GLU A 1 79 ? 1.309 12.203 -1.206 1.00 93.94 79 GLU A CA 1
ATOM 633 C C . GLU A 1 79 ? -0.162 12.501 -1.481 1.00 93.94 79 GLU A C 1
ATOM 635 O O . GLU A 1 79 ? -0.486 13.509 -2.107 1.00 93.94 79 GLU A O 1
ATOM 640 N N . GLU A 1 80 ? -1.049 11.598 -1.069 1.00 92.50 80 GLU A N 1
ATOM 641 C CA . GLU A 1 80 ? -2.474 11.704 -1.380 1.00 92.50 80 GLU A CA 1
ATOM 642 C C . GLU A 1 80 ? -3.364 11.234 -0.227 1.00 92.50 80 GLU A C 1
ATOM 644 O O . GLU A 1 80 ? -2.993 10.394 0.596 1.00 92.50 80 GLU A O 1
ATOM 649 N N . GLU A 1 81 ? -4.592 11.749 -0.206 1.00 90.62 81 GLU A N 1
ATOM 650 C CA . GLU A 1 81 ? -5.663 11.267 0.663 1.00 90.62 81 GLU A CA 1
ATOM 651 C C . GLU A 1 81 ? -6.372 10.045 0.053 1.00 90.62 81 GLU A C 1
ATOM 653 O O . GLU A 1 81 ? -6.331 9.781 -1.149 1.00 90.62 81 GLU A O 1
ATOM 658 N N . TYR A 1 82 ? -7.110 9.293 0.872 1.00 87.88 82 TYR A N 1
ATOM 659 C CA . TYR A 1 82 ? -7.784 8.071 0.413 1.00 87.88 82 TYR A CA 1
ATOM 660 C C . TYR A 1 82 ? -9.036 8.284 -0.457 1.00 87.88 82 TYR A C 1
ATOM 662 O O . TYR A 1 82 ? -9.664 7.296 -0.868 1.00 87.88 82 TYR A O 1
ATOM 670 N N . LEU A 1 83 ? -9.429 9.536 -0.717 1.00 84.19 83 LEU A N 1
ATOM 671 C CA . LEU A 1 83 ? -10.671 9.881 -1.413 1.00 84.19 83 LEU A CA 1
ATOM 672 C C . LEU A 1 83 ? -10.760 9.163 -2.769 1.00 84.19 83 LEU A C 1
ATOM 674 O O . LEU A 1 83 ? -11.659 8.338 -2.978 1.00 84.19 83 LEU A O 1
ATOM 678 N N . ASP A 1 84 ? -9.744 9.354 -3.607 1.00 82.62 84 ASP A N 1
ATOM 679 C CA . ASP A 1 84 ? -9.685 8.819 -4.970 1.00 82.62 84 ASP A CA 1
ATOM 680 C C . ASP A 1 84 ? -8.780 7.585 -5.103 1.00 82.62 84 ASP A C 1
ATOM 682 O O . ASP A 1 84 ? -8.678 7.011 -6.181 1.00 82.62 84 ASP A O 1
ATOM 686 N N . LEU A 1 85 ? -8.233 7.072 -3.987 1.00 86.31 85 LEU A N 1
ATOM 687 C CA . LEU A 1 85 ? -7.377 5.879 -3.991 1.00 86.31 85 LEU A CA 1
ATOM 688 C C . LEU A 1 85 ? -8.059 4.700 -4.697 1.00 86.31 85 LEU A C 1
ATOM 690 O O . LEU A 1 85 ? -9.070 4.164 -4.221 1.00 86.31 85 LEU A O 1
ATOM 694 N N . HIS A 1 86 ? -7.442 4.204 -5.758 1.00 89.44 86 HIS A N 1
ATOM 695 C CA . HIS A 1 86 ? -7.900 3.006 -6.435 1.00 89.44 86 HIS A CA 1
ATOM 696 C C . HIS A 1 86 ? -6.767 1.976 -6.527 1.00 89.4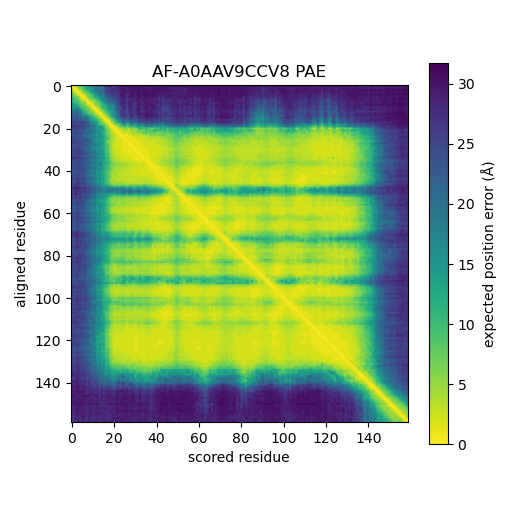4 86 HIS A C 1
ATOM 698 O O . HIS A 1 86 ? -5.701 2.242 -7.066 1.00 89.44 86 HIS A O 1
ATOM 704 N N . ILE A 1 87 ? -7.001 0.785 -5.961 1.00 90.69 87 ILE A N 1
ATOM 705 C CA . ILE A 1 87 ? -5.986 -0.267 -5.808 1.00 90.69 87 ILE A CA 1
ATOM 706 C C . ILE A 1 87 ? -6.418 -1.579 -6.468 1.00 90.69 87 ILE A C 1
ATOM 708 O O . ILE A 1 87 ? -7.433 -2.189 -6.093 1.00 90.69 87 ILE A O 1
ATOM 712 N N . LYS A 1 88 ? -5.614 -2.043 -7.430 1.00 89.75 88 LYS A N 1
ATOM 713 C CA . LYS A 1 88 ? -5.833 -3.284 -8.191 1.00 89.75 88 LYS A CA 1
ATOM 714 C C . LYS A 1 88 ? -4.694 -4.278 -7.984 1.00 89.75 88 LYS A C 1
ATOM 716 O O . LYS A 1 88 ? -3.544 -3.893 -7.820 1.00 89.75 88 LYS A O 1
ATOM 721 N N . VAL A 1 89 ? -5.027 -5.565 -8.034 1.00 88.31 89 VAL A N 1
ATOM 722 C CA . VAL A 1 89 ? -4.055 -6.665 -8.053 1.00 88.31 89 VAL A CA 1
ATOM 723 C C . VAL A 1 89 ? -4.118 -7.309 -9.440 1.00 88.31 89 VAL A C 1
ATOM 725 O O . VAL A 1 89 ? -5.139 -7.932 -9.746 1.00 88.31 89 VAL A O 1
ATOM 728 N N . PRO A 1 90 ? -3.094 -7.132 -10.293 1.00 84.75 90 PRO A N 1
ATOM 729 C CA . PRO A 1 90 ? -3.096 -7.678 -11.644 1.00 84.75 90 PRO A CA 1
ATOM 730 C C . PRO A 1 90 ? -3.105 -9.213 -11.657 1.00 84.75 90 PRO A C 1
ATOM 732 O O . PRO A 1 90 ? -2.495 -9.879 -10.818 1.00 84.75 90 PRO A O 1
ATOM 735 N N . TYR A 1 91 ? -3.799 -9.785 -12.641 1.00 75.56 91 TYR A N 1
ATOM 736 C CA . TYR A 1 91 ? -3.841 -11.229 -12.849 1.00 75.56 91 TYR A CA 1
ATOM 737 C C . TYR A 1 91 ? -2.471 -11.769 -13.267 1.00 75.56 91 TYR A C 1
ATOM 739 O O . TYR A 1 91 ? -1.797 -11.192 -14.113 1.00 75.56 91 TYR A O 1
ATOM 747 N N . GLY A 1 92 ? -2.059 -12.890 -12.671 1.00 73.62 92 GLY A N 1
ATOM 748 C CA . GLY A 1 92 ? -0.783 -13.545 -12.980 1.00 73.62 92 GLY A CA 1
ATOM 749 C C . GLY A 1 92 ? 0.451 -12.938 -12.300 1.00 73.62 92 GLY A C 1
ATOM 750 O O . GLY A 1 92 ? 1.507 -13.562 -12.332 1.00 73.62 92 GLY A O 1
ATOM 751 N N . LEU A 1 93 ? 0.333 -11.786 -11.629 1.00 75.69 93 LEU A N 1
ATOM 752 C CA . LEU A 1 93 ? 1.437 -11.119 -10.927 1.00 75.69 93 LEU A CA 1
ATOM 753 C C . LEU A 1 93 ? 1.177 -11.128 -9.415 1.00 75.69 93 LEU A C 1
ATOM 755 O O . LEU A 1 93 ? 0.681 -10.171 -8.824 1.00 75.69 93 LEU A O 1
ATOM 759 N N . SER A 1 94 ? 1.487 -12.260 -8.784 1.00 77.19 94 SER A N 1
ATOM 760 C CA . SER A 1 94 ? 1.042 -12.585 -7.423 1.00 77.19 94 SER A CA 1
ATOM 761 C C . SER A 1 94 ? 1.543 -11.637 -6.329 1.00 77.19 94 SER A C 1
ATOM 763 O O . SER A 1 94 ? 0.854 -11.487 -5.330 1.00 77.19 94 SER A O 1
ATOM 765 N N . ALA A 1 95 ? 2.685 -10.976 -6.500 1.00 88.44 95 ALA A N 1
ATOM 766 C CA . ALA A 1 95 ? 3.247 -10.046 -5.513 1.00 88.44 95 ALA A CA 1
ATOM 767 C C . ALA A 1 95 ? 3.177 -8.572 -5.944 1.00 88.44 95 ALA A C 1
ATOM 769 O O . ALA A 1 95 ? 3.811 -7.713 -5.334 1.00 88.44 95 ALA A O 1
ATOM 770 N N . GLN A 1 96 ? 2.437 -8.273 -7.013 1.00 91.62 96 GLN A N 1
ATOM 771 C CA . GLN A 1 96 ? 2.304 -6.912 -7.519 1.00 91.62 96 GLN A CA 1
ATOM 772 C C . GLN A 1 96 ? 0.928 -6.331 -7.211 1.00 91.62 96 GLN A C 1
ATOM 774 O O . GLN A 1 96 ? -0.067 -7.050 -7.070 1.00 91.62 96 GLN A O 1
ATOM 779 N N . PHE A 1 97 ? 0.877 -5.010 -7.121 1.00 92.44 97 PHE A N 1
ATOM 780 C CA . PHE A 1 97 ? -0.353 -4.235 -7.047 1.00 92.44 97 PHE A CA 1
ATOM 781 C C . PHE A 1 97 ? -0.162 -2.908 -7.779 1.00 92.44 97 PHE A C 1
ATOM 783 O O . PHE A 1 97 ? 0.960 -2.467 -7.991 1.00 92.44 97 PHE A O 1
ATOM 790 N N . VAL A 1 98 ? -1.256 -2.284 -8.195 1.00 92.62 98 VAL A N 1
ATOM 791 C CA . VAL A 1 98 ? -1.240 -0.999 -8.898 1.00 92.62 98 VAL A CA 1
ATOM 792 C C . VAL A 1 98 ? -2.051 -0.006 -8.086 1.00 92.62 98 VAL A C 1
ATOM 794 O O . VAL A 1 98 ? -3.208 -0.294 -7.757 1.00 92.62 98 VAL A O 1
ATOM 797 N N . LEU A 1 99 ? -1.440 1.136 -7.771 1.00 92.94 99 LEU A N 1
ATOM 798 C CA . LEU A 1 99 ? -2.140 2.305 -7.248 1.00 92.94 99 LEU A CA 1
ATOM 799 C C . LEU A 1 99 ? -2.472 3.232 -8.408 1.00 92.94 99 LEU A C 1
ATOM 801 O O . LEU A 1 99 ? -1.593 3.561 -9.195 1.00 92.94 99 LEU A O 1
ATOM 805 N N . THR A 1 100 ? -3.731 3.632 -8.511 1.00 91.56 100 THR A N 1
ATOM 806 C CA . THR A 1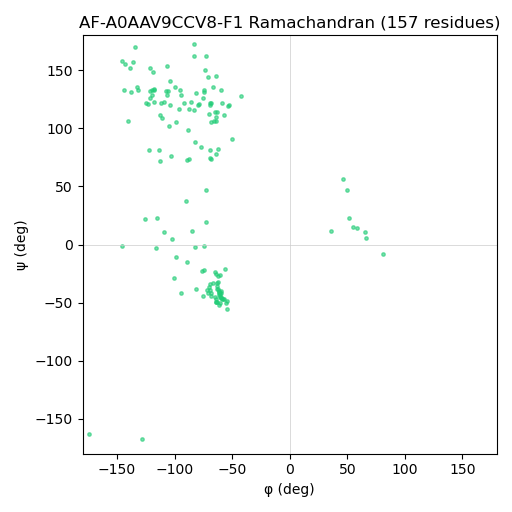 100 ? -4.159 4.718 -9.387 1.00 91.56 100 THR A CA 1
ATOM 807 C C . THR A 1 100 ? -4.420 5.942 -8.518 1.00 91.56 100 THR A C 1
ATOM 809 O O . THR A 1 100 ? -5.240 5.863 -7.594 1.00 91.56 100 THR A O 1
ATOM 812 N N . CYS A 1 101 ? -3.681 7.010 -8.801 1.00 87.62 101 CYS A N 1
ATOM 813 C CA . CYS A 1 101 ? -3.713 8.289 -8.104 1.00 87.62 101 CYS A CA 1
ATOM 814 C C . CYS A 1 101 ? -4.851 9.186 -8.609 1.00 87.62 101 CYS A C 1
ATOM 816 O O . CYS A 1 101 ? -5.552 8.856 -9.573 1.00 87.62 101 CYS A O 1
ATOM 818 N N . SER A 1 102 ? -5.062 10.312 -7.928 1.00 87.38 102 SER A N 1
ATOM 819 C CA . SER A 1 102 ? -6.131 11.276 -8.236 1.00 87.38 102 SER A CA 1
ATOM 820 C C . SER A 1 102 ? -5.977 11.952 -9.603 1.00 87.38 102 SER A C 1
ATOM 822 O O . SER A 1 102 ? -6.962 12.382 -10.200 1.00 87.38 102 SER A O 1
ATOM 824 N N . ASP A 1 103 ? -4.755 11.996 -10.126 1.00 86.38 103 ASP A N 1
ATOM 825 C CA . ASP A 1 103 ? -4.404 12.489 -11.459 1.00 86.38 103 ASP A CA 1
ATOM 826 C C . ASP A 1 103 ? -4.553 11.424 -12.565 1.00 86.38 103 ASP A C 1
ATOM 828 O O . ASP A 1 103 ? -4.097 11.628 -13.689 1.00 86.38 103 ASP A O 1
ATOM 832 N N . GLU A 1 104 ? -5.185 10.289 -12.245 1.00 85.25 104 GLU A N 1
ATOM 833 C CA . GLU A 1 104 ? -5.380 9.124 -13.116 1.00 85.25 104 GLU A CA 1
ATOM 834 C C . GLU A 1 104 ? -4.082 8.390 -13.500 1.00 85.25 104 GLU A C 1
ATOM 836 O O . GLU A 1 104 ? -4.118 7.407 -14.253 1.00 85.25 104 GLU A O 1
ATOM 841 N N . THR A 1 105 ? -2.934 8.790 -12.943 1.00 88.06 105 THR A N 1
ATOM 842 C CA . THR A 1 105 ? -1.678 8.065 -13.143 1.00 88.06 105 THR A CA 1
ATOM 843 C C . THR A 1 105 ? -1.707 6.739 -12.392 1.00 88.06 105 THR A C 1
ATOM 845 O O . THR A 1 105 ? -2.319 6.594 -11.333 1.00 88.06 105 THR A O 1
ATOM 848 N N . SER A 1 106 ? -1.100 5.713 -12.987 1.00 90.38 106 SER A N 1
ATOM 849 C CA . SER A 1 106 ? -1.070 4.364 -12.424 1.00 90.38 106 SER A CA 1
ATOM 850 C C . SER A 1 106 ? 0.361 3.951 -12.132 1.00 90.38 106 SER A C 1
ATOM 852 O O . SER A 1 106 ? 1.185 3.884 -13.037 1.00 90.38 106 SER A O 1
ATOM 854 N N . HIS A 1 107 ? 0.619 3.607 -10.877 1.00 91.94 107 HIS A N 1
ATOM 855 C CA . HIS A 1 107 ? 1.929 3.254 -10.359 1.00 91.94 107 HIS A CA 1
ATOM 856 C C . HIS A 1 107 ? 1.962 1.774 -9.966 1.00 91.94 107 HIS A C 1
ATOM 858 O O . HIS A 1 107 ? 1.283 1.370 -9.011 1.00 91.94 107 HIS A O 1
ATOM 864 N N . PRO A 1 108 ? 2.714 0.934 -10.699 1.00 93.12 108 PRO A N 1
ATOM 865 C CA . PRO A 1 108 ? 2.922 -0.461 -10.338 1.00 93.12 108 PRO A CA 1
ATOM 866 C C . PRO A 1 108 ? 3.897 -0.601 -9.167 1.00 93.12 108 PRO A C 1
ATOM 868 O O . PRO A 1 108 ? 4.992 -0.042 -9.174 1.00 93.12 108 PRO A O 1
ATOM 871 N N . PHE A 1 109 ? 3.519 -1.421 -8.193 1.00 94.50 109 PHE A N 1
ATOM 872 C CA . PHE A 1 109 ? 4.318 -1.776 -7.028 1.00 94.50 109 PHE A CA 1
ATOM 873 C C . PHE A 1 109 ? 4.543 -3.286 -6.949 1.00 94.50 109 PHE A C 1
ATOM 875 O O . PHE A 1 109 ? 3.703 -4.078 -7.381 1.00 94.50 109 PHE A O 1
ATOM 882 N N . ASN A 1 110 ? 5.654 -3.691 -6.336 1.00 93.81 110 ASN A N 1
ATOM 883 C CA . ASN A 1 110 ? 5.985 -5.081 -6.032 1.00 93.81 110 ASN A CA 1
ATOM 884 C C . ASN A 1 110 ? 6.452 -5.201 -4.576 1.00 93.81 110 ASN A C 1
ATOM 886 O O . ASN A 1 110 ? 7.260 -4.407 -4.101 1.00 93.81 110 ASN A O 1
ATOM 890 N N . THR A 1 111 ? 5.977 -6.211 -3.855 1.00 93.56 111 THR A N 1
ATOM 891 C CA . THR A 1 111 ? 6.364 -6.495 -2.462 1.00 93.56 111 THR A CA 1
ATOM 892 C C . THR A 1 111 ? 7.563 -7.441 -2.362 1.00 93.56 111 THR A C 1
ATOM 894 O O . THR A 1 111 ? 7.608 -8.321 -1.508 1.00 93.56 111 THR A O 1
ATOM 897 N N . ASN A 1 112 ? 8.536 -7.297 -3.264 1.00 90.12 112 ASN A N 1
ATOM 898 C CA . ASN A 1 112 ? 9.707 -8.169 -3.383 1.00 90.12 112 ASN A CA 1
ATOM 899 C C . ASN A 1 112 ? 9.346 -9.670 -3.422 1.00 90.12 112 ASN A C 1
ATOM 901 O O . ASN A 1 112 ? 9.934 -10.492 -2.720 1.00 90.12 112 ASN A O 1
ATOM 905 N N . ASN A 1 113 ? 8.349 -10.020 -4.237 1.00 87.88 113 ASN A N 1
ATOM 906 C CA . ASN A 1 113 ? 7.802 -11.377 -4.365 1.00 87.88 113 ASN A CA 1
ATOM 907 C C . ASN A 1 113 ? 7.101 -11.943 -3.107 1.00 87.88 113 ASN A C 1
ATOM 909 O O . ASN A 1 113 ? 6.736 -13.119 -3.098 1.00 87.88 113 ASN A O 1
ATOM 913 N N . ASP A 1 114 ? 6.839 -11.125 -2.081 1.00 91.62 114 ASP A N 1
ATOM 914 C CA . ASP A 1 114 ? 6.067 -11.526 -0.900 1.00 91.62 114 ASP A CA 1
ATOM 915 C C . ASP A 1 114 ? 4.559 -11.303 -1.111 1.00 91.62 114 ASP A C 1
ATOM 917 O O . ASP A 1 114 ? 4.019 -10.204 -0.947 1.00 91.62 114 ASP A O 1
ATOM 921 N N . VAL A 1 115 ? 3.857 -12.382 -1.461 1.00 89.62 115 VAL A N 1
ATOM 922 C CA . VAL A 1 115 ? 2.400 -12.383 -1.674 1.00 89.62 115 VAL A CA 1
ATOM 923 C C . VAL A 1 115 ? 1.631 -12.046 -0.390 1.00 89.62 115 VAL A C 1
ATOM 925 O O . VAL A 1 115 ? 0.614 -11.355 -0.455 1.00 89.62 115 VAL A O 1
ATOM 928 N N . ARG A 1 116 ? 2.119 -12.487 0.779 1.00 90.19 116 ARG A N 1
ATOM 929 C CA . ARG A 1 116 ? 1.462 -12.222 2.067 1.00 90.19 116 ARG A CA 1
ATOM 930 C C . ARG A 1 116 ? 1.554 -10.741 2.405 1.00 90.19 116 ARG A C 1
ATOM 932 O O . ARG A 1 116 ? 0.546 -10.146 2.772 1.00 90.19 116 ARG A O 1
ATOM 939 N N . MET A 1 117 ? 2.725 -10.135 2.218 1.00 92.44 117 MET A N 1
ATOM 940 C CA . MET A 1 117 ? 2.911 -8.698 2.409 1.00 92.44 117 MET A CA 1
ATOM 941 C C . MET A 1 117 ? 2.027 -7.890 1.457 1.00 92.44 117 MET A C 1
ATOM 943 O O . MET A 1 117 ? 1.382 -6.941 1.902 1.00 92.44 117 MET A O 1
ATOM 947 N N . ARG A 1 118 ? 1.937 -8.285 0.175 1.00 93.56 118 ARG A N 1
ATOM 948 C CA . ARG A 1 118 ? 1.008 -7.659 -0.784 1.00 93.56 118 ARG A CA 1
ATOM 949 C C . ARG A 1 118 ? -0.415 -7.691 -0.243 1.00 93.56 118 ARG A C 1
ATOM 951 O O . ARG A 1 118 ? -1.099 -6.673 -0.259 1.00 93.56 118 ARG A O 1
ATOM 958 N N . ASP A 1 119 ? -0.858 -8.847 0.232 1.00 90.94 119 ASP A N 1
ATOM 959 C CA . ASP A 1 119 ? -2.213 -9.033 0.742 1.00 90.94 119 ASP A CA 1
ATOM 960 C C . ASP A 1 119 ? -2.524 -8.197 1.963 1.00 90.94 119 ASP A C 1
ATOM 962 O O . ASP A 1 119 ? -3.525 -7.474 1.966 1.00 90.94 119 ASP A O 1
ATOM 966 N N . THR A 1 120 ? -1.645 -8.238 2.961 1.00 92.88 120 THR A N 1
ATOM 967 C CA . THR A 1 120 ? -1.761 -7.402 4.153 1.00 92.88 120 THR A CA 1
ATOM 968 C C . THR A 1 120 ? -1.836 -5.929 3.757 1.00 92.88 120 THR A C 1
ATOM 970 O O . THR A 1 120 ? -2.774 -5.242 4.153 1.00 92.88 120 THR A O 1
ATOM 973 N N . LEU A 1 121 ? -0.913 -5.453 2.916 1.00 94.19 121 LEU A N 1
ATOM 974 C CA . LEU A 1 121 ? -0.841 -4.058 2.478 1.00 94.19 121 LEU A CA 1
ATOM 975 C C . LEU A 1 121 ? -2.107 -3.632 1.724 1.00 94.19 121 LEU A C 1
ATOM 977 O O . LEU A 1 121 ? -2.739 -2.638 2.089 1.00 94.19 121 LEU A O 1
ATOM 981 N N . VAL A 1 122 ? -2.521 -4.398 0.709 1.00 93.06 122 VAL A N 1
ATOM 982 C CA . VAL A 1 122 ? -3.703 -4.091 -0.113 1.00 93.06 122 VAL A CA 1
ATOM 983 C C . VAL A 1 122 ? -4.965 -4.049 0.750 1.00 93.06 122 VAL A C 1
ATOM 985 O O . VAL A 1 122 ? -5.799 -3.150 0.595 1.00 93.06 122 VAL A O 1
ATOM 988 N N . LEU A 1 123 ? -5.126 -5.000 1.675 1.00 92.12 123 LEU A N 1
ATOM 989 C CA . LEU A 1 123 ? -6.267 -5.026 2.589 1.00 92.12 123 LEU A CA 1
ATOM 990 C C . LEU A 1 123 ? -6.220 -3.884 3.611 1.00 92.12 123 LEU A C 1
ATOM 992 O O . LEU A 1 123 ? -7.264 -3.287 3.889 1.00 92.12 123 LEU A O 1
ATOM 996 N N . THR A 1 124 ? -5.041 -3.547 4.135 1.00 93.06 124 THR A N 1
ATOM 997 C CA . THR A 1 124 ? -4.840 -2.406 5.035 1.00 93.06 124 THR A CA 1
ATOM 998 C C . THR A 1 124 ? -5.222 -1.094 4.346 1.00 93.06 124 THR A C 1
ATOM 1000 O O . THR A 1 124 ? -6.062 -0.368 4.877 1.00 93.06 124 THR A O 1
ATOM 1003 N N . MET A 1 125 ? -4.726 -0.820 3.134 1.00 92.69 125 MET A N 1
ATOM 1004 C CA . MET A 1 125 ? -5.093 0.392 2.382 1.00 92.69 125 MET A CA 1
ATOM 1005 C C . MET A 1 125 ? -6.600 0.467 2.098 1.00 92.69 125 MET A C 1
ATOM 1007 O O . MET A 1 125 ? -7.221 1.515 2.273 1.00 92.69 125 MET A O 1
ATOM 1011 N N . ARG A 1 126 ? -7.230 -0.655 1.720 1.00 90.81 126 ARG A N 1
ATOM 1012 C CA . ARG A 1 126 ? -8.689 -0.711 1.505 1.00 90.81 126 ARG A CA 1
ATOM 1013 C C . ARG A 1 126 ? -9.478 -0.403 2.778 1.00 90.81 126 ARG A C 1
ATOM 1015 O O . ARG A 1 126 ? -10.511 0.262 2.700 1.00 90.81 126 ARG A O 1
ATOM 1022 N N . LYS A 1 127 ? -9.011 -0.863 3.943 1.00 90.50 127 LYS A N 1
ATOM 1023 C CA . LYS A 1 127 ? -9.643 -0.551 5.233 1.00 90.50 127 LYS A CA 1
ATOM 1024 C C . LYS A 1 127 ? -9.441 0.902 5.642 1.00 90.50 127 LYS A C 1
ATOM 1026 O O . LYS A 1 127 ? -10.415 1.510 6.081 1.00 90.50 127 LYS A O 1
ATOM 1031 N N . PHE A 1 128 ? -8.247 1.466 5.456 1.00 90.94 128 PHE A N 1
ATOM 1032 C CA . PHE A 1 128 ? -8.020 2.896 5.673 1.00 90.94 128 PHE A CA 1
ATOM 1033 C C . PHE A 1 128 ? -8.949 3.742 4.801 1.00 90.94 128 PHE A C 1
ATOM 1035 O O . PHE A 1 128 ? -9.672 4.579 5.336 1.00 90.94 128 PHE A O 1
ATOM 1042 N N . LYS A 1 129 ? -9.064 3.429 3.502 1.00 89.94 129 LYS A N 1
ATOM 1043 C CA . LYS A 1 129 ? -10.027 4.088 2.608 1.00 89.94 129 LYS A CA 1
ATOM 1044 C C . LYS A 1 129 ? -11.470 3.964 3.091 1.00 89.94 129 LYS A C 1
ATOM 1046 O O . LYS A 1 129 ? -12.192 4.956 3.124 1.00 89.94 129 LYS A O 1
ATOM 1051 N N . ALA A 1 130 ? -11.907 2.767 3.479 1.00 88.06 130 ALA A N 1
ATOM 1052 C CA . ALA A 1 130 ? -13.263 2.571 3.989 1.00 88.06 130 ALA A CA 1
ATOM 1053 C C . ALA A 1 130 ? -13.525 3.389 5.269 1.00 88.06 130 ALA A C 1
ATOM 1055 O O . ALA A 1 130 ? -14.594 3.985 5.403 1.00 88.06 130 ALA A O 1
ATOM 1056 N N . GLY A 1 131 ? -12.545 3.452 6.177 1.00 87.00 131 GLY A N 1
ATOM 1057 C CA . GLY A 1 131 ? -12.600 4.268 7.391 1.00 87.00 131 GLY A CA 1
ATOM 1058 C C . GLY A 1 131 ? -12.668 5.766 7.090 1.00 87.00 131 GLY A C 1
ATOM 1059 O O . GLY A 1 131 ? -13.572 6.439 7.583 1.00 87.00 131 GLY A O 1
ATOM 1060 N N . TYR A 1 132 ? -11.782 6.255 6.220 1.00 85.56 132 TYR A N 1
ATOM 1061 C CA . TYR A 1 132 ? -11.733 7.645 5.761 1.00 85.56 132 TYR A CA 1
ATOM 1062 C C . TYR A 1 132 ? -13.041 8.066 5.072 1.00 85.56 132 TYR A C 1
ATOM 1064 O O . TYR A 1 132 ? -13.620 9.105 5.374 1.00 85.56 132 TYR A O 1
ATOM 1072 N N . MET A 1 133 ? -13.592 7.230 4.186 1.00 82.00 133 MET A N 1
ATOM 1073 C CA . MET A 1 133 ? -14.885 7.511 3.551 1.00 82.00 133 MET A CA 1
ATOM 1074 C C . MET A 1 133 ? -16.049 7.488 4.551 1.00 82.00 133 MET A C 1
ATOM 1076 O O . MET A 1 133 ? -17.016 8.232 4.379 1.00 82.00 133 MET A O 1
ATOM 1080 N N . GLY A 1 134 ? -15.978 6.640 5.581 1.00 80.25 134 GLY A N 1
ATOM 1081 C CA . GLY A 1 134 ? -16.958 6.597 6.665 1.00 80.25 134 GLY A CA 1
ATOM 1082 C C . GLY A 1 134 ? -16.984 7.894 7.474 1.00 80.25 134 GLY A C 1
ATOM 1083 O O . GLY A 1 134 ? -18.053 8.479 7.651 1.00 80.25 134 GLY A O 1
ATOM 1084 N N . SER A 1 135 ? -15.820 8.387 7.902 1.00 73.69 135 SER A N 1
ATOM 1085 C CA . SER A 1 135 ? -15.701 9.654 8.636 1.00 73.69 135 SER A CA 1
ATOM 1086 C C . SER A 1 135 ? -16.034 10.869 7.762 1.00 73.69 135 SER A C 1
ATOM 1088 O O . SER A 1 135 ? -16.786 11.745 8.191 1.00 73.69 135 SER A O 1
ATOM 1090 N N . ALA A 1 136 ? -15.572 10.901 6.509 1.00 65.81 136 ALA A N 1
ATOM 1091 C CA . ALA A 1 136 ? -15.854 11.990 5.571 1.00 65.81 136 ALA A CA 1
ATOM 1092 C C . ALA A 1 136 ? -17.351 12.119 5.233 1.00 65.81 136 ALA A C 1
ATOM 1094 O O . ALA A 1 136 ? -17.854 13.224 5.020 1.00 65.81 136 ALA A O 1
ATOM 1095 N N . ARG A 1 137 ? -18.097 11.005 5.197 1.00 61.66 137 ARG A N 1
ATOM 1096 C CA . ARG A 1 137 ? -19.567 11.033 5.075 1.00 61.66 137 ARG A CA 1
ATOM 1097 C C . ARG A 1 137 ? -20.218 11.670 6.302 1.00 61.66 137 ARG A C 1
ATOM 1099 O O . ARG A 1 137 ? -21.033 12.568 6.134 1.00 61.66 137 ARG A O 1
ATOM 1106 N N . MET A 1 138 ? -19.788 11.304 7.512 1.00 62.22 138 MET A N 1
ATOM 1107 C CA . MET A 1 138 ? -20.320 11.910 8.741 1.00 62.22 138 MET A CA 1
ATOM 1108 C C . MET A 1 138 ? -20.048 13.419 8.843 1.00 62.22 138 MET A C 1
ATOM 1110 O O . MET A 1 138 ? -20.877 14.146 9.386 1.00 62.22 138 MET A O 1
ATOM 1114 N N . LEU A 1 139 ? -18.922 13.906 8.309 1.00 61.50 139 LEU A N 1
ATOM 1115 C CA . LEU A 1 139 ? -18.634 15.344 8.242 1.00 61.50 139 LEU A CA 1
ATOM 1116 C C . LEU A 1 139 ? -19.509 16.074 7.212 1.00 61.50 139 LEU A C 1
ATOM 1118 O O . LEU A 1 139 ? -19.971 17.178 7.489 1.00 61.50 139 LEU A O 1
ATOM 1122 N N . ARG A 1 140 ? -19.775 15.466 6.047 1.00 58.84 140 ARG A N 1
ATOM 1123 C CA . ARG A 1 140 ? -20.664 16.056 5.026 1.00 58.84 140 ARG A CA 1
ATOM 1124 C C . ARG A 1 140 ? -22.129 16.092 5.459 1.00 58.84 140 ARG A C 1
ATOM 1126 O O . ARG A 1 140 ? -22.819 17.057 5.145 1.00 58.84 140 ARG A O 1
ATOM 1133 N N . ASP A 1 141 ? -22.575 15.101 6.224 1.00 56.34 141 ASP A N 1
ATOM 1134 C CA . ASP A 1 141 ? -23.954 15.023 6.717 1.00 56.34 141 ASP A CA 1
ATOM 1135 C C . ASP A 1 141 ? -24.201 15.881 7.981 1.00 56.34 141 ASP A C 1
ATOM 1137 O O . ASP A 1 141 ? -25.336 15.974 8.452 1.00 56.34 141 ASP A O 1
ATOM 1141 N N . ASN A 1 142 ? -23.174 16.561 8.522 1.00 47.56 142 ASN A N 1
ATOM 1142 C CA . ASN A 1 142 ? -23.288 17.440 9.693 1.00 47.56 142 ASN A CA 1
ATOM 1143 C C . ASN A 1 142 ? -22.834 18.895 9.406 1.00 47.56 142 ASN A C 1
ATOM 1145 O O . ASN A 1 142 ? -21.730 19.293 9.786 1.00 47.56 142 ASN A O 1
ATOM 1149 N N . PRO A 1 143 ? -23.688 19.750 8.808 1.00 51.81 143 PRO A N 1
ATOM 1150 C CA . PRO A 1 143 ? -23.350 21.133 8.438 1.00 51.81 143 PRO A CA 1
ATOM 1151 C C . PRO A 1 143 ? -23.230 22.127 9.620 1.00 51.81 143 PRO A C 1
ATOM 1153 O O . PRO A 1 143 ? -23.325 23.336 9.419 1.00 51.81 143 PRO A O 1
ATOM 1156 N N . ARG A 1 144 ? -23.046 21.665 10.867 1.00 54.97 144 ARG A N 1
ATOM 1157 C CA . ARG A 1 144 ? -23.028 22.513 12.082 1.00 54.97 144 ARG A CA 1
ATOM 1158 C C . ARG A 1 144 ? -21.692 22.569 12.835 1.00 54.97 144 ARG A C 1
ATOM 1160 O O . ARG A 1 144 ? -21.682 22.918 14.014 1.00 54.97 144 ARG A O 1
ATOM 1167 N N . ALA A 1 145 ? -20.556 22.285 12.201 1.00 45.06 145 ALA A N 1
ATOM 1168 C CA . ALA A 1 145 ? -19.259 22.552 12.830 1.00 45.06 145 ALA A CA 1
ATOM 1169 C C . ALA A 1 145 ? -18.888 24.049 12.695 1.00 45.06 145 ALA A C 1
ATOM 1171 O O . ALA A 1 145 ? -18.782 24.542 11.571 1.00 45.06 145 ALA A O 1
ATOM 1172 N N . PRO A 1 146 ? -18.687 24.804 13.794 1.00 43.78 146 PRO A N 1
ATOM 1173 C CA . PRO A 1 146 ? -18.302 26.207 13.706 1.00 43.78 146 PRO A CA 1
ATOM 1174 C C . PRO A 1 146 ? -16.869 26.335 13.180 1.00 43.78 146 PRO A C 1
ATOM 1176 O O . PRO A 1 146 ? -15.918 25.840 13.786 1.00 43.78 146 PRO A O 1
ATOM 1179 N N . THR A 1 147 ? -16.707 27.043 12.063 1.00 53.50 147 THR A N 1
ATOM 1180 C CA . THR A 1 147 ? -15.416 27.460 11.504 1.00 53.50 147 THR A CA 1
ATOM 1181 C C . THR A 1 147 ? -14.783 28.519 12.407 1.00 53.50 147 THR A C 1
ATOM 1183 O O . THR A 1 147 ? -14.781 29.705 12.094 1.00 53.50 147 THR A O 1
ATOM 1186 N N . ASN A 1 148 ? -14.253 28.122 13.563 1.00 45.50 148 ASN A N 1
ATOM 1187 C CA . ASN 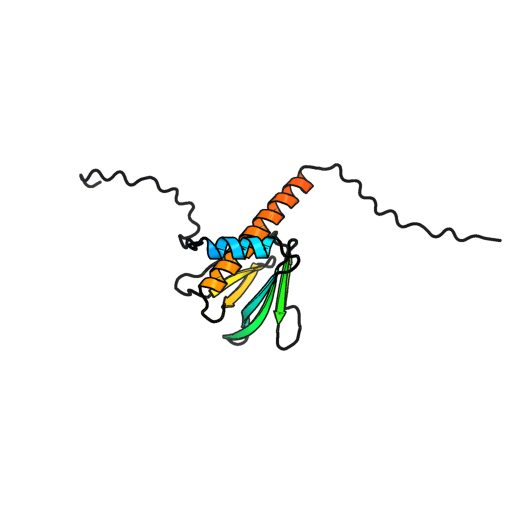A 1 148 ? -13.569 29.054 14.453 1.00 45.50 148 ASN A CA 1
ATOM 1188 C C . ASN A 1 148 ? -12.078 29.136 14.091 1.00 45.50 148 ASN A C 1
ATOM 1190 O O . ASN A 1 148 ? -11.209 28.628 14.794 1.00 45.50 148 ASN A O 1
ATOM 1194 N N . ARG A 1 149 ? -11.778 29.790 12.962 1.00 50.00 149 ARG A N 1
ATOM 1195 C CA . ARG A 1 149 ? -10.472 30.430 12.732 1.00 50.00 149 ARG A CA 1
ATOM 1196 C C . ARG A 1 149 ? -10.644 31.935 12.915 1.00 50.00 149 ARG A C 1
ATOM 1198 O O . ARG A 1 149 ? -10.689 32.690 11.951 1.00 50.00 149 ARG A O 1
ATOM 1205 N N . SER A 1 150 ? -10.731 32.378 14.163 1.00 42.47 150 SER A N 1
ATOM 1206 C CA . SER A 1 150 ? -10.425 33.766 14.510 1.00 42.47 150 SER A CA 1
ATOM 1207 C C . SER A 1 150 ? -9.002 33.817 15.055 1.00 42.47 150 SER A C 1
ATOM 1209 O O . SER A 1 150 ? -8.732 33.374 16.168 1.00 42.47 150 SER A O 1
ATOM 1211 N N . LEU A 1 151 ? -8.083 34.333 14.237 1.00 50.50 151 LEU A N 1
ATOM 1212 C CA . LEU A 1 151 ? -6.767 34.781 14.688 1.00 50.50 151 LEU A CA 1
ATOM 1213 C C . LEU A 1 151 ? -6.952 35.888 15.742 1.00 50.50 151 LEU A C 1
ATOM 1215 O O . LEU A 1 151 ? -7.714 36.825 15.489 1.00 50.50 151 LEU A O 1
ATOM 1219 N N . PRO A 1 152 ? -6.257 35.854 16.890 1.00 42.72 152 PRO A N 1
ATOM 1220 C CA . PRO A 1 152 ? -6.255 36.988 17.798 1.00 42.72 152 PRO A CA 1
ATOM 1221 C C . PRO A 1 152 ? -5.465 38.141 17.164 1.00 42.72 152 PRO A C 1
ATOM 1223 O O . PRO A 1 152 ? -4.249 38.067 16.989 1.00 42.72 152 PRO A O 1
ATOM 1226 N N . SER A 1 153 ? -6.158 39.230 16.818 1.00 47.16 153 SER A N 1
ATOM 1227 C CA . SER A 1 153 ? -5.514 40.488 16.448 1.00 47.16 153 SER A CA 1
ATOM 1228 C C . SER A 1 153 ? -4.779 41.046 17.668 1.00 47.16 153 SER A C 1
ATOM 1230 O O . SER A 1 153 ? -5.413 41.426 18.657 1.00 47.16 153 SER A O 1
ATOM 1232 N N . LEU A 1 154 ? -3.447 41.114 17.600 1.00 50.56 154 LEU A N 1
ATOM 1233 C CA . LEU A 1 154 ? -2.633 41.844 18.568 1.00 50.56 154 LEU A CA 1
ATOM 1234 C C . LEU A 1 154 ? -3.092 43.308 18.601 1.00 50.56 154 LEU A C 1
ATOM 1236 O O . LEU A 1 154 ? -2.900 44.073 17.653 1.00 50.56 154 LEU A O 1
ATOM 1240 N N . ARG A 1 155 ? -3.699 43.699 19.718 1.00 51.69 155 ARG A N 1
ATOM 1241 C CA . ARG A 1 155 ? -4.037 45.084 20.033 1.00 51.69 155 ARG A CA 1
ATOM 1242 C C . ARG A 1 155 ? -2.721 45.835 20.264 1.00 51.69 155 ARG A C 1
ATOM 1244 O O . ARG A 1 155 ? -2.077 45.643 21.292 1.00 51.69 155 ARG A O 1
ATOM 1251 N N . LYS A 1 156 ? -2.301 46.673 19.311 1.00 50.91 156 LYS A N 1
ATOM 1252 C CA . LYS A 1 156 ? -1.243 47.666 19.545 1.00 50.91 156 LYS A CA 1
ATOM 1253 C C . LYS A 1 156 ? -1.745 48.654 20.602 1.00 50.91 156 LYS A C 1
ATOM 1255 O O . LYS A 1 156 ? -2.733 49.350 20.378 1.00 50.91 156 LYS A O 1
ATOM 1260 N N . GLY A 1 157 ? -1.104 48.660 21.767 1.00 53.12 157 GLY A N 1
ATOM 1261 C CA . GLY A 1 157 ? -1.306 49.671 22.797 1.00 53.12 157 GLY A CA 1
ATOM 1262 C C . GLY A 1 157 ? -0.538 50.938 22.437 1.00 53.12 157 GLY A C 1
ATOM 1263 O O . GLY A 1 157 ? 0.678 50.888 22.291 1.00 53.12 157 GLY A O 1
ATOM 1264 N N . ASN A 1 158 ? -1.253 52.054 22.304 1.00 46.66 158 ASN A N 1
ATOM 1265 C CA . ASN A 1 158 ? -0.673 53.393 22.308 1.00 46.66 158 ASN A CA 1
ATOM 1266 C C . ASN A 1 158 ? -0.684 53.926 23.745 1.00 46.66 158 ASN A C 1
ATOM 1268 O O . ASN A 1 158 ? -1.762 54.055 24.334 1.00 46.66 158 ASN A O 1
ATOM 1272 N N . ARG A 1 159 ? 0.490 54.277 24.268 1.00 55.00 159 ARG A N 1
ATOM 1273 C CA . ARG A 1 159 ? 0.710 55.425 25.154 1.00 55.00 159 ARG A CA 1
ATOM 1274 C C . ARG A 1 159 ? 2.072 56.013 24.841 1.00 55.00 159 ARG A C 1
ATOM 1276 O O . ARG A 1 159 ? 2.997 55.203 24.622 1.00 55.00 159 ARG A O 1
#

Solvent-accessible surface area (backbone atoms only — not comparable to full-atom values): 9714 Å² total; per-residue (Å²): 138,75,101,67,86,74,79,70,75,85,71,80,76,76,79,73,77,86,74,77,75,83,76,51,76,66,52,48,52,52,38,52,51,48,73,71,42,77,65,37,81,42,80,33,26,37,53,38,95,86,67,84,42,72,41,63,25,39,41,37,38,40,72,69,30,40,38,34,30,36,70,88,76,72,43,75,77,45,78,48,54,42,86,58,61,41,82,48,69,57,87,94,41,78,21,36,36,33,44,30,46,83,86,70,48,74,46,47,33,32,35,84,76,31,42,66,59,35,47,45,50,55,50,40,54,53,48,36,30,53,51,41,54,53,54,53,49,57,53,70,77,44,91,77,73,81,86,80,82,75,79,82,77,82,78,82,82,87,130